Protein AF-A0A842X0U6-F1 (afdb_monomer)

Structure (mmCIF, N/CA/C/O backbone):
data_AF-A0A842X0U6-F1
#
_entry.id   AF-A0A842X0U6-F1
#
loop_
_atom_site.group_PDB
_atom_site.id
_atom_site.type_symbol
_atom_site.label_atom_id
_atom_site.label_alt_id
_atom_site.label_comp_id
_atom_site.label_asym_id
_atom_site.label_entity_id
_atom_site.label_seq_id
_atom_site.pdbx_PDB_ins_code
_atom_site.Cartn_x
_atom_site.Cartn_y
_atom_site.Cartn_z
_atom_site.occupancy
_atom_site.B_iso_or_equiv
_atom_site.auth_seq_id
_atom_site.auth_comp_id
_atom_site.auth_asym_id
_atom_site.auth_atom_id
_atom_site.pdbx_PDB_model_num
ATOM 1 N N . MET A 1 1 ? -15.654 -22.726 39.087 1.00 33.59 1 MET A N 1
ATOM 2 C CA . MET A 1 1 ? -15.211 -23.021 37.707 1.00 33.59 1 MET A CA 1
ATOM 3 C C . MET A 1 1 ? -15.674 -21.869 36.835 1.00 33.59 1 MET A C 1
ATOM 5 O O . MET A 1 1 ? -16.868 -21.740 36.616 1.00 33.59 1 MET A O 1
ATOM 9 N N . MET A 1 2 ? -14.768 -20.963 36.471 1.00 27.78 2 MET A N 1
ATOM 10 C CA . MET A 1 2 ? -15.086 -19.744 35.723 1.00 27.78 2 MET A CA 1
ATOM 11 C C . MET A 1 2 ? -14.396 -19.851 34.365 1.00 27.78 2 MET A C 1
ATOM 13 O O . MET A 1 2 ? -13.171 -19.927 34.306 1.00 27.78 2 MET A O 1
ATOM 17 N N . TRP A 1 3 ? -15.183 -19.937 33.296 1.00 33.62 3 TRP A N 1
ATOM 18 C CA . TRP A 1 3 ? -14.689 -19.915 31.924 1.00 33.62 3 TRP A CA 1
ATOM 19 C C . TRP A 1 3 ? -14.419 -18.457 31.552 1.00 33.62 3 TRP A C 1
ATOM 21 O O . TRP A 1 3 ? -15.342 -17.647 31.518 1.00 33.62 3 TRP A O 1
ATOM 31 N N . ILE A 1 4 ? -13.154 -18.100 31.332 1.00 38.44 4 ILE A N 1
ATOM 32 C CA . ILE A 1 4 ? -12.793 -16.792 30.781 1.00 38.44 4 ILE A CA 1
ATOM 33 C C . ILE A 1 4 ? -12.798 -16.948 29.262 1.00 38.44 4 ILE A C 1
ATOM 35 O O . ILE A 1 4 ? -11.841 -17.449 28.675 1.00 38.44 4 ILE A O 1
ATOM 39 N N . GLU A 1 5 ? -13.899 -16.543 28.630 1.00 37.81 5 GLU A N 1
AT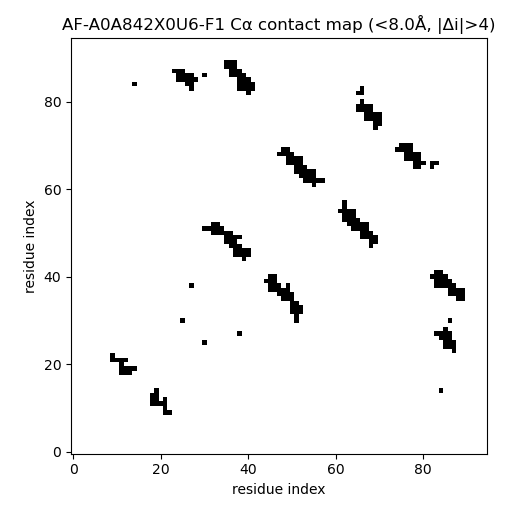OM 40 C CA . GLU A 1 5 ? -13.954 -16.345 27.184 1.00 37.81 5 GLU A CA 1
ATOM 41 C C . GLU A 1 5 ? -12.955 -15.248 26.798 1.00 37.81 5 GLU A C 1
ATOM 43 O O . GLU A 1 5 ? -13.118 -14.067 27.121 1.00 37.81 5 GLU A O 1
ATOM 48 N N . GLY A 1 6 ? -11.887 -15.646 26.111 1.00 32.84 6 GLY A N 1
ATOM 49 C CA . GLY A 1 6 ? -10.909 -14.737 25.531 1.00 32.84 6 GLY A CA 1
ATOM 50 C C . GLY A 1 6 ? -11.523 -13.932 24.389 1.00 32.84 6 GLY A C 1
ATOM 51 O O . GLY A 1 6 ? -11.329 -14.256 23.222 1.00 32.84 6 GLY A O 1
ATOM 52 N N . ARG A 1 7 ? -12.236 -12.843 24.707 1.00 39.41 7 ARG A N 1
ATOM 53 C CA . ARG A 1 7 ? -12.478 -11.758 23.749 1.00 39.41 7 ARG A CA 1
ATOM 54 C C . ARG A 1 7 ? -11.118 -11.195 23.355 1.00 39.41 7 ARG A C 1
ATOM 56 O O . ARG A 1 7 ? -10.487 -10.494 24.147 1.00 39.41 7 ARG A O 1
ATOM 63 N N . ILE A 1 8 ? -10.683 -11.503 22.135 1.00 44.38 8 ILE A N 1
ATOM 64 C CA . ILE A 1 8 ? -9.558 -10.853 21.461 1.00 44.38 8 ILE A CA 1
ATOM 65 C C . ILE A 1 8 ? -9.785 -9.344 21.595 1.00 44.38 8 ILE A C 1
ATOM 67 O O . ILE A 1 8 ? -10.685 -8.776 20.973 1.00 44.38 8 ILE A O 1
ATOM 71 N N . ARG A 1 9 ? -9.032 -8.695 22.490 1.00 41.91 9 ARG A N 1
ATOM 72 C CA . ARG A 1 9 ? -9.084 -7.243 22.649 1.00 41.91 9 ARG A CA 1
ATOM 73 C C . ARG A 1 9 ? -8.600 -6.667 21.328 1.00 41.91 9 ARG A C 1
ATOM 75 O O . ARG A 1 9 ? -7.436 -6.845 20.980 1.00 41.91 9 ARG A O 1
ATOM 82 N N . LYS A 1 10 ? -9.514 -6.049 20.578 1.00 45.78 10 LYS A N 1
ATOM 83 C CA . LYS A 1 10 ? -9.235 -5.331 19.334 1.00 45.78 10 LYS A CA 1
ATOM 84 C C . LYS A 1 10 ? -8.174 -4.276 19.650 1.00 45.78 10 LYS A C 1
ATOM 86 O O . LYS A 1 10 ? -8.482 -3.270 20.281 1.00 45.78 10 LYS A O 1
ATOM 91 N N . HIS A 1 11 ? -6.918 -4.564 19.324 1.00 39.75 11 HIS A N 1
ATOM 92 C CA . HIS A 1 11 ? -5.823 -3.637 19.566 1.00 39.75 11 HIS A CA 1
ATOM 93 C C . HIS A 1 11 ? -5.982 -2.482 18.579 1.00 39.75 11 HIS A C 1
ATOM 95 O O . HIS A 1 11 ? -5.771 -2.638 17.380 1.00 39.75 11 HIS A O 1
ATOM 101 N N . THR A 1 12 ? -6.403 -1.331 19.092 1.00 44.41 12 THR A N 1
ATOM 102 C CA . THR A 1 12 ? -6.283 -0.034 18.430 1.00 44.41 12 THR A CA 1
ATOM 103 C C . THR A 1 12 ? -4.799 0.224 18.218 1.00 44.41 12 THR A C 1
ATOM 105 O O . THR A 1 12 ? -4.060 0.414 19.180 1.00 44.41 12 THR A O 1
ATOM 108 N N . ILE A 1 13 ? -4.345 0.187 16.967 1.00 48.69 13 ILE A N 1
ATOM 109 C CA . ILE A 1 13 ? -3.013 0.668 16.610 1.00 48.69 13 ILE A CA 1
ATOM 110 C C . ILE A 1 13 ? -3.187 2.150 16.279 1.00 48.69 13 ILE A C 1
ATOM 112 O O . ILE A 1 13 ? -3.855 2.458 15.291 1.00 48.69 13 ILE A O 1
ATOM 116 N N . PRO A 1 14 ? -2.661 3.075 17.099 1.00 44.69 14 PRO A N 1
ATOM 117 C CA . PRO A 1 14 ? -2.662 4.481 16.740 1.00 44.69 14 PRO A CA 1
ATOM 118 C C . PRO A 1 14 ? -1.746 4.669 15.528 1.00 44.69 14 PRO A C 1
ATOM 120 O O . PRO A 1 14 ? -0.550 4.386 15.590 1.00 44.69 14 PRO A O 1
ATOM 123 N N . ILE A 1 15 ? -2.322 5.138 14.426 1.00 53.12 15 ILE A N 1
ATOM 124 C CA . ILE A 1 15 ? -1.590 5.706 13.294 1.00 53.12 15 ILE A CA 1
ATOM 125 C C . ILE A 1 15 ? -1.863 7.213 13.371 1.00 53.12 15 ILE A C 1
ATOM 127 O O . ILE A 1 15 ? -3.021 7.625 13.354 1.00 53.12 15 ILE A O 1
ATOM 131 N N . ASP A 1 16 ? -0.812 8.016 13.559 1.00 47.97 16 ASP A N 1
ATOM 132 C CA . ASP A 1 16 ? -0.844 9.490 13.562 1.00 47.97 16 ASP A CA 1
ATOM 133 C C . ASP A 1 16 ? -1.889 10.151 14.492 1.00 47.97 16 ASP A C 1
ATOM 135 O O . ASP A 1 16 ? -2.521 11.145 14.147 1.00 47.97 16 ASP A O 1
ATOM 139 N N . GLY A 1 17 ? -2.081 9.620 15.705 1.00 47.66 17 GLY A N 1
ATOM 140 C CA . GLY A 1 17 ? -2.908 10.270 16.734 1.00 47.66 17 GLY A CA 1
ATOM 141 C C . GLY A 1 17 ? -4.428 10.175 16.530 1.00 47.66 17 GLY A C 1
ATOM 142 O O . GLY A 1 17 ? -5.174 10.690 17.363 1.00 47.66 17 GLY A O 1
ATOM 143 N N . GLN A 1 18 ? -4.906 9.479 15.494 1.00 43.88 18 GLN A N 1
ATOM 144 C CA . GLN A 1 18 ? -6.324 9.147 15.325 1.00 43.88 18 GLN A CA 1
ATOM 145 C C . GLN A 1 18 ? -6.639 7.738 15.848 1.00 43.88 18 GLN A C 1
ATOM 147 O O . GLN A 1 18 ? -5.924 6.766 15.597 1.00 43.88 18 GLN A O 1
ATOM 152 N N . LEU A 1 19 ? -7.729 7.630 16.614 1.00 43.75 19 LEU A N 1
ATOM 153 C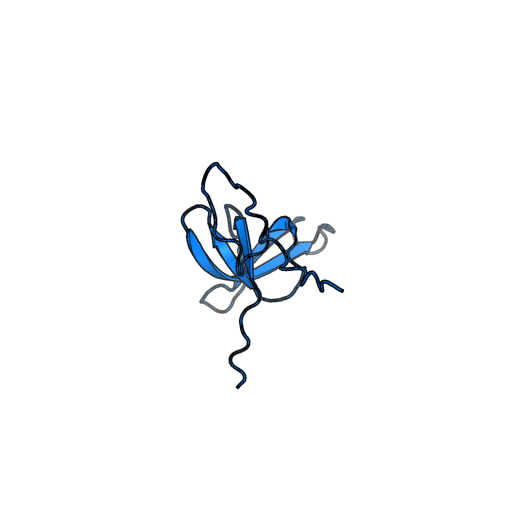 CA . LEU A 1 19 ? -8.284 6.364 17.095 1.00 43.75 19 LEU A CA 1
ATOM 154 C C . LEU A 1 19 ? -9.039 5.679 15.947 1.00 43.75 19 LEU A C 1
ATOM 156 O O . LEU A 1 19 ? -10.174 6.037 15.645 1.00 43.75 19 LEU A O 1
ATOM 160 N N . TRP A 1 20 ? -8.411 4.685 15.319 1.00 52.62 20 TRP A N 1
ATOM 161 C CA . TRP A 1 20 ? -9.020 3.888 14.249 1.00 52.62 20 TRP A CA 1
ATOM 162 C C . TRP A 1 20 ? -9.737 2.651 14.808 1.00 52.62 20 TRP A C 1
ATOM 164 O O . TRP A 1 20 ? -9.189 1.921 15.636 1.00 52.62 20 TRP A O 1
ATOM 174 N N . PHE A 1 21 ? -10.974 2.395 14.364 1.00 52.59 21 PHE A N 1
ATOM 175 C CA . PHE A 1 21 ? -11.798 1.295 14.877 1.00 52.59 21 PHE A CA 1
ATOM 176 C C . PHE A 1 21 ? -11.305 -0.082 14.362 1.00 52.59 21 PHE A C 1
ATOM 178 O O . PHE A 1 21 ? -11.477 -0.398 13.183 1.00 52.59 21 PHE A O 1
ATOM 185 N N . PRO A 1 22 ? -10.759 -0.966 15.223 1.00 49.62 22 PRO A N 1
ATOM 186 C CA . PRO A 1 22 ? -9.977 -2.147 14.831 1.00 49.62 22 PRO A CA 1
ATOM 187 C C . PRO A 1 22 ? -10.830 -3.406 14.610 1.00 49.62 22 PRO A C 1
ATOM 189 O O . PRO A 1 22 ? -10.470 -4.509 15.012 1.00 49.62 22 PRO A O 1
ATOM 192 N N . GLY A 1 23 ? -12.025 -3.263 14.041 1.00 55.75 23 GLY A N 1
ATOM 193 C CA . GLY A 1 23 ? -12.892 -4.423 13.825 1.00 55.75 23 GLY A CA 1
ATOM 194 C C . GLY A 1 23 ? -12.472 -5.299 12.645 1.00 55.75 23 GLY A C 1
ATOM 195 O O . GLY A 1 23 ? -12.602 -6.514 12.737 1.00 55.75 23 GLY A O 1
ATOM 196 N N . TRP A 1 24 ? -12.010 -4.673 11.558 1.00 71.12 24 TRP A N 1
ATOM 197 C CA . TRP A 1 24 ? -11.964 -5.313 10.235 1.00 71.12 24 TRP A CA 1
ATOM 198 C C . TRP A 1 24 ? -10.730 -4.961 9.392 1.00 71.12 24 TRP A C 1
ATOM 200 O O . TRP A 1 24 ? -10.459 -5.657 8.420 1.00 71.12 24 TRP A O 1
ATOM 210 N N . TRP A 1 25 ? -9.978 -3.916 9.755 1.00 82.75 25 TRP A N 1
ATOM 211 C CA . TRP A 1 25 ? -8.808 -3.454 9.004 1.00 82.75 25 TRP A CA 1
ATOM 212 C C . TRP A 1 25 ? -7.507 -3.879 9.693 1.00 82.75 25 TRP A C 1
ATOM 214 O O . TRP A 1 25 ? -7.339 -3.714 10.902 1.00 82.75 25 TRP A O 1
ATOM 224 N N . ILE A 1 26 ? -6.583 -4.424 8.912 1.00 85.62 26 ILE A N 1
ATOM 225 C CA . ILE A 1 26 ? -5.280 -4.946 9.320 1.00 85.62 26 ILE A CA 1
ATOM 226 C C . ILE A 1 26 ? -4.202 -3.955 8.845 1.00 85.62 26 ILE A C 1
ATOM 228 O O . ILE A 1 26 ? -4.315 -3.439 7.738 1.00 85.62 26 ILE A O 1
ATOM 232 N N . PRO A 1 27 ? -3.140 -3.663 9.620 1.00 87.38 27 PRO A N 1
ATOM 233 C CA . PRO A 1 27 ? -2.065 -2.770 9.180 1.00 87.38 27 PRO A CA 1
ATOM 234 C C . PRO A 1 27 ? -1.497 -3.142 7.809 1.00 87.38 27 PRO A C 1
ATOM 236 O O . PRO A 1 27 ? -1.210 -4.317 7.567 1.00 87.38 27 PRO A O 1
ATOM 239 N N . ILE A 1 28 ? -1.261 -2.144 6.947 1.00 88.81 28 ILE A N 1
ATOM 240 C CA . ILE A 1 28 ? -0.838 -2.373 5.554 1.00 88.81 28 ILE A CA 1
ATOM 241 C C . ILE A 1 28 ? 0.430 -3.227 5.441 1.00 88.81 28 ILE A C 1
ATOM 243 O O . ILE A 1 28 ? 0.537 -4.098 4.586 1.00 88.81 28 ILE A O 1
ATOM 247 N N . ARG A 1 29 ? 1.366 -3.051 6.378 1.00 84.31 29 ARG A N 1
ATOM 248 C CA . ARG A 1 29 ? 2.635 -3.791 6.443 1.00 84.31 29 ARG A CA 1
ATOM 249 C C . ARG A 1 29 ? 2.484 -5.301 6.674 1.00 84.31 29 ARG A C 1
ATOM 251 O O . ARG A 1 29 ? 3.469 -6.018 6.582 1.00 84.31 29 ARG A O 1
ATOM 258 N N . LEU A 1 30 ? 1.295 -5.763 7.068 1.00 88.38 30 LEU A N 1
ATOM 259 C CA . LEU A 1 30 ? 0.987 -7.177 7.315 1.00 88.38 30 LEU A CA 1
ATOM 260 C C . LEU A 1 30 ? 0.205 -7.813 6.164 1.00 88.38 30 LEU A C 1
ATOM 262 O O . LEU A 1 30 ? -0.271 -8.940 6.295 1.00 88.38 30 LEU A O 1
ATOM 266 N N . ALA A 1 31 ? -0.014 -7.077 5.080 1.00 87.00 31 ALA A N 1
ATOM 267 C CA . ALA A 1 31 ? -0.784 -7.581 3.970 1.00 87.00 31 ALA A CA 1
ATOM 268 C C . ALA A 1 31 ? -0.017 -8.654 3.183 1.00 87.00 31 ALA A C 1
ATOM 270 O O . ALA A 1 31 ? 1.203 -8.557 3.030 1.00 87.00 31 ALA A O 1
ATOM 271 N N . PRO A 1 32 ? -0.718 -9.680 2.677 1.00 85.31 32 PRO A N 1
ATOM 272 C CA . PRO A 1 32 ? -0.107 -10.688 1.824 1.00 85.31 32 PRO A C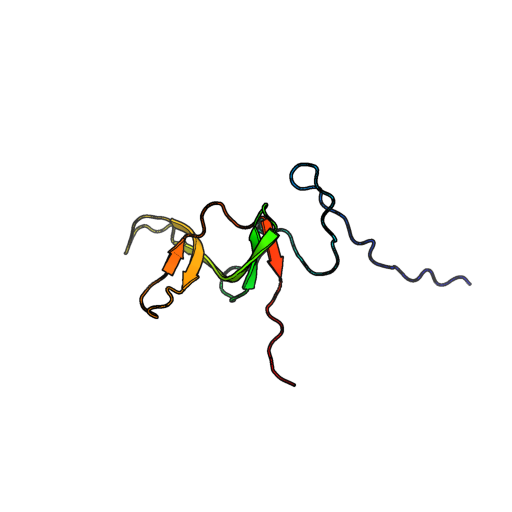A 1
ATOM 273 C C . PRO A 1 32 ? 0.271 -10.110 0.454 1.00 85.31 32 PRO A C 1
ATOM 275 O O . PRO A 1 32 ? -0.411 -9.236 -0.081 1.00 85.31 32 PRO A O 1
ATOM 278 N N . VAL A 1 33 ? 1.322 -10.666 -0.146 1.00 83.88 33 VAL A N 1
ATOM 279 C CA . VAL A 1 33 ? 1.657 -10.443 -1.560 1.00 83.88 33 VAL A CA 1
ATOM 280 C C . VAL A 1 33 ? 0.694 -11.242 -2.435 1.00 83.88 33 VAL A C 1
ATOM 282 O O . VAL A 1 33 ? 0.445 -12.415 -2.149 1.00 83.88 33 VAL A O 1
ATOM 285 N N . GLY A 1 34 ? 0.166 -10.628 -3.496 1.00 76.81 34 GLY A N 1
ATOM 286 C CA . GLY A 1 34 ? -0.622 -11.320 -4.522 1.00 76.81 34 GLY A CA 1
ATOM 287 C C . GLY A 1 34 ? -2.133 -11.046 -4.546 1.00 76.81 34 GLY A C 1
ATOM 288 O O . GLY A 1 34 ? -2.619 -10.649 -5.602 1.00 76.81 34 GLY A O 1
ATOM 289 N N . PRO A 1 35 ? -2.919 -11.268 -3.473 1.00 84.50 35 PRO A N 1
ATOM 290 C CA . PRO A 1 35 ? -4.373 -11.167 -3.573 1.00 84.50 35 PRO A CA 1
ATOM 291 C C . PRO A 1 35 ? -4.840 -9.716 -3.716 1.00 84.50 35 PRO A C 1
ATOM 293 O O . PRO A 1 35 ? -4.193 -8.791 -3.225 1.00 84.50 35 PRO A O 1
ATOM 296 N N . HIS A 1 36 ? -6.014 -9.547 -4.327 1.00 87.50 36 HIS A N 1
ATOM 297 C CA . HIS A 1 36 ? -6.718 -8.271 -4.375 1.00 87.50 36 HIS A CA 1
ATOM 298 C C . HIS A 1 36 ? -7.382 -7.984 -3.023 1.00 87.50 36 HIS A C 1
ATOM 300 O O . HIS A 1 36 ? -8.104 -8.816 -2.467 1.00 87.50 36 HIS A O 1
ATOM 306 N N . LEU A 1 37 ? -7.120 -6.797 -2.494 1.00 91.50 37 LEU A N 1
ATOM 307 C CA . LEU A 1 37 ? -7.524 -6.322 -1.179 1.00 91.50 37 LEU A CA 1
ATOM 308 C C . LEU A 1 37 ? -8.271 -4.995 -1.315 1.00 91.50 37 LEU A C 1
ATOM 310 O O . LEU A 1 37 ? -8.200 -4.316 -2.341 1.00 91.50 37 LEU A O 1
ATOM 314 N N . GLU A 1 38 ? -8.954 -4.604 -0.248 1.00 92.81 38 GLU A N 1
ATOM 315 C CA . GLU A 1 38 ? -9.350 -3.212 -0.044 1.00 92.81 38 GLU A CA 1
ATOM 316 C C . GLU A 1 38 ? -8.312 -2.544 0.852 1.00 92.81 38 GLU A C 1
ATOM 318 O O . GLU A 1 38 ? -7.857 -3.150 1.827 1.00 92.81 38 GLU A O 1
ATOM 323 N N . GLY A 1 39 ? -7.944 -1.307 0.531 1.00 91.06 39 GLY A N 1
ATOM 324 C CA . GLY A 1 39 ? -7.087 -0.446 1.341 1.00 91.06 39 GLY A CA 1
ATOM 325 C C . GLY A 1 39 ? -7.826 0.777 1.851 1.00 91.06 39 GLY A C 1
ATOM 326 O O . GLY A 1 39 ? -8.837 1.171 1.279 1.00 91.06 39 GLY A O 1
ATOM 327 N N . ILE A 1 40 ? -7.301 1.401 2.900 1.00 90.06 40 ILE A N 1
ATOM 328 C CA . ILE A 1 40 ? -7.787 2.693 3.391 1.00 90.06 40 ILE A CA 1
ATOM 329 C C . ILE A 1 40 ? -6.628 3.681 3.524 1.00 90.06 40 ILE A C 1
ATOM 331 O O . ILE A 1 40 ? -5.549 3.307 3.992 1.00 90.06 40 ILE A O 1
ATOM 335 N N . THR A 1 41 ? -6.823 4.922 3.080 1.00 89.12 41 THR A N 1
ATOM 336 C CA . THR A 1 41 ? -5.832 6.005 3.203 1.00 89.12 41 THR A CA 1
ATOM 337 C C . THR A 1 41 ? -5.860 6.645 4.595 1.00 89.12 41 THR A C 1
ATOM 339 O O . THR A 1 41 ? -6.711 6.321 5.426 1.00 89.12 41 THR A O 1
ATOM 342 N N . LYS A 1 42 ? -4.927 7.568 4.871 1.00 82.38 42 LYS A N 1
ATOM 343 C CA . LYS A 1 42 ? -4.932 8.350 6.124 1.00 82.38 42 LYS A CA 1
ATOM 344 C C . LYS A 1 42 ? -6.153 9.263 6.225 1.00 82.38 42 LYS A C 1
ATOM 346 O O . LYS A 1 42 ? -6.602 9.572 7.321 1.00 82.38 42 LYS A O 1
ATOM 351 N N . GLU A 1 43 ? -6.681 9.671 5.081 1.00 81.75 43 GLU A N 1
ATOM 352 C CA . GLU A 1 43 ? -7.833 10.551 4.926 1.00 81.75 43 GLU A CA 1
ATOM 353 C C . GLU A 1 43 ? -9.164 9.790 5.051 1.00 81.75 43 GLU A C 1
ATOM 355 O O . GLU A 1 43 ? -10.217 10.409 5.180 1.00 81.75 43 GLU A O 1
ATOM 360 N N . GLY A 1 44 ? -9.119 8.452 5.067 1.00 80.81 44 GLY A N 1
ATOM 361 C CA . GLY A 1 44 ? -10.292 7.585 5.176 1.00 80.81 44 GLY A CA 1
ATOM 362 C C . GLY A 1 44 ? -10.882 7.136 3.837 1.00 80.81 44 GLY A C 1
ATOM 363 O O . GLY A 1 44 ? -11.907 6.455 3.840 1.00 80.81 44 GLY A O 1
ATOM 364 N N . ASP A 1 45 ? -10.243 7.462 2.710 1.00 87.00 45 ASP A N 1
ATOM 365 C CA . ASP A 1 45 ? -10.678 7.003 1.392 1.00 87.00 45 ASP A CA 1
ATOM 366 C C . ASP 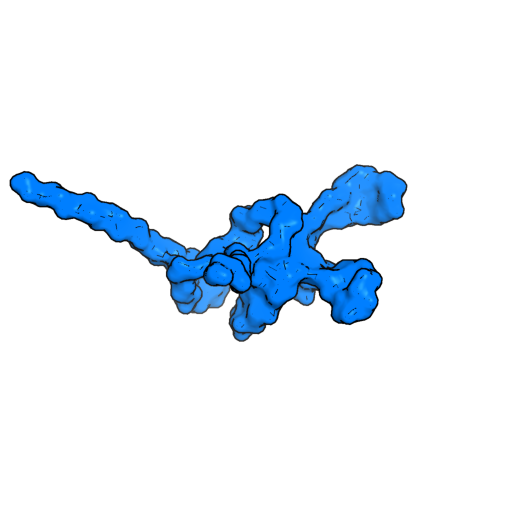A 1 45 ? -10.408 5.505 1.228 1.00 87.00 45 ASP A C 1
ATOM 368 O O . ASP A 1 45 ? -9.309 5.019 1.515 1.00 87.00 45 ASP A O 1
ATOM 372 N N . VAL A 1 46 ? -11.409 4.770 0.735 1.00 89.62 46 VAL A N 1
ATOM 373 C CA . VAL A 1 46 ? -11.280 3.343 0.425 1.00 89.62 46 VAL A CA 1
ATOM 374 C C . VAL A 1 46 ? -10.751 3.171 -0.994 1.00 89.62 4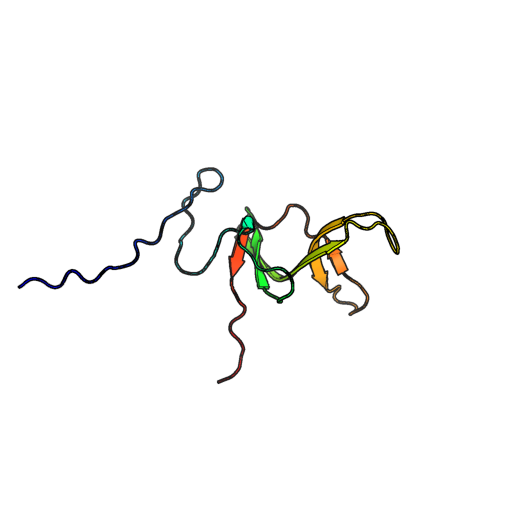6 VAL A C 1
ATOM 376 O O . VAL A 1 46 ? -11.248 3.769 -1.949 1.00 89.62 46 VAL A O 1
ATOM 379 N N . ILE A 1 47 ? -9.732 2.328 -1.126 1.00 90.69 47 ILE A N 1
ATOM 380 C CA . ILE A 1 47 ? -9.155 1.912 -2.397 1.00 90.69 47 ILE A CA 1
ATOM 381 C C . ILE A 1 47 ? -9.522 0.452 -2.619 1.00 90.69 47 ILE A C 1
ATOM 383 O O . ILE A 1 47 ? -8.959 -0.444 -1.988 1.00 90.69 47 ILE A O 1
ATOM 387 N N . ASP A 1 48 ? -10.445 0.218 -3.541 1.00 90.69 48 ASP A N 1
ATOM 388 C CA . ASP A 1 48 ? -10.786 -1.126 -3.984 1.00 90.69 48 ASP A CA 1
ATOM 389 C C . ASP A 1 48 ? -9.703 -1.724 -4.882 1.00 90.69 48 ASP A C 1
ATOM 391 O O . ASP A 1 48 ? -9.065 -1.032 -5.679 1.00 90.69 48 ASP A O 1
ATOM 395 N N . ASP A 1 49 ? -9.584 -3.048 -4.814 1.00 91.31 49 ASP A N 1
ATOM 396 C CA . ASP A 1 49 ? -8.840 -3.859 -5.779 1.00 91.31 49 ASP A CA 1
ATOM 397 C C . ASP A 1 49 ? -7.333 -3.577 -5.843 1.00 91.31 49 ASP A C 1
ATOM 399 O O . ASP A 1 49 ? -6.713 -3.607 -6.907 1.00 91.31 49 ASP A O 1
ATOM 403 N N . MET A 1 50 ? -6.728 -3.313 -4.687 1.00 93.19 50 MET A N 1
ATOM 404 C CA . MET A 1 50 ? -5.286 -3.126 -4.583 1.00 93.19 50 MET A CA 1
ATOM 405 C C . MET A 1 50 ? -4.552 -4.442 -4.315 1.00 93.19 50 MET A C 1
ATOM 407 O O . MET A 1 50 ? -5.097 -5.346 -3.690 1.00 93.19 50 MET A O 1
ATOM 411 N N . HIS A 1 51 ? -3.285 -4.533 -4.695 1.00 93.62 51 HIS A N 1
ATOM 412 C CA . HIS A 1 51 ? -2.404 -5.635 -4.312 1.00 93.62 51 HIS A CA 1
ATOM 413 C C . HIS A 1 51 ? -0.978 -5.122 -4.104 1.00 93.62 51 HIS A C 1
ATOM 415 O O . HIS A 1 51 ? -0.582 -4.096 -4.661 1.00 93.62 51 HIS A O 1
ATOM 421 N N . PHE A 1 52 ? -0.207 -5.835 -3.287 1.00 92.25 52 PHE A N 1
ATOM 422 C CA . PHE A 1 52 ? 1.223 -5.586 -3.170 1.00 92.25 52 PHE A CA 1
ATOM 423 C C . PHE A 1 52 ? 1.963 -6.381 -4.238 1.00 92.25 52 PHE A C 1
ATOM 425 O O . PHE A 1 52 ? 1.722 -7.584 -4.389 1.00 92.25 52 PHE A O 1
ATOM 432 N N . ALA A 1 53 ? 2.882 -5.720 -4.933 1.00 91.25 53 ALA A N 1
ATOM 433 C CA . ALA A 1 53 ? 3.768 -6.343 -5.901 1.00 91.25 53 ALA A CA 1
ATOM 434 C C . ALA A 1 53 ? 5.201 -5.846 -5.698 1.00 91.25 53 ALA A C 1
ATOM 436 O O . ALA A 1 53 ? 5.438 -4.695 -5.325 1.00 91.25 53 ALA A O 1
ATOM 437 N N . GLN A 1 54 ? 6.156 -6.736 -5.951 1.00 91.25 54 GLN A N 1
ATOM 438 C CA . GLN A 1 54 ? 7.568 -6.397 -5.971 1.00 91.25 54 GLN A CA 1
ATOM 439 C C . GLN A 1 54 ? 8.275 -7.181 -7.069 1.00 91.25 54 GLN A C 1
ATOM 441 O O . GLN A 1 54 ? 8.023 -8.374 -7.245 1.00 91.25 54 GLN A O 1
ATOM 446 N N . ASP A 1 55 ? 9.203 -6.516 -7.735 1.00 90.44 55 ASP A N 1
ATOM 447 C CA . ASP A 1 55 ? 10.225 -7.131 -8.565 1.00 90.44 55 ASP A CA 1
ATOM 448 C C . ASP A 1 55 ? 11.522 -6.382 -8.287 1.00 90.44 55 ASP A C 1
ATOM 450 O O . ASP A 1 55 ? 11.650 -5.202 -8.601 1.00 90.44 55 ASP A O 1
ATOM 454 N N . LEU A 1 56 ? 12.464 -7.053 -7.630 1.00 93.12 56 LEU A N 1
ATOM 455 C CA . LEU A 1 56 ? 13.763 -6.475 -7.287 1.00 93.12 56 LEU A CA 1
ATOM 456 C C . LEU A 1 56 ? 14.875 -6.939 -8.233 1.00 93.12 56 LEU A C 1
ATOM 458 O O . LEU A 1 56 ? 16.024 -6.549 -8.041 1.00 93.12 56 LEU A O 1
ATOM 462 N N . SER A 1 57 ? 14.548 -7.779 -9.222 1.00 93.44 57 SER A N 1
ATOM 463 C CA . SER A 1 57 ? 15.522 -8.325 -10.171 1.00 93.44 57 SER A CA 1
ATOM 464 C C . SER A 1 57 ? 16.052 -7.247 -11.113 1.00 93.44 57 SER A C 1
ATOM 466 O O . SER A 1 57 ? 17.241 -7.216 -11.424 1.00 93.44 57 SER A O 1
ATOM 468 N N . GLY A 1 58 ? 15.176 -6.329 -11.529 1.00 86.31 58 GLY A N 1
ATOM 469 C CA . GLY A 1 58 ? 15.510 -5.316 -12.519 1.00 86.31 58 GLY A CA 1
ATOM 470 C C . GLY A 1 58 ? 15.613 -5.849 -13.954 1.00 86.31 58 GLY A C 1
ATOM 471 O O . GLY A 1 58 ? 16.105 -5.120 -14.811 1.00 86.31 58 GLY A O 1
ATOM 472 N N . GLU A 1 59 ? 15.225 -7.105 -14.219 1.00 87.62 59 GLU A N 1
ATOM 473 C CA . GLU A 1 59 ? 15.479 -7.768 -15.509 1.00 87.62 59 GLU A CA 1
ATOM 474 C C . GLU A 1 59 ? 14.586 -7.239 -16.639 1.00 87.62 59 GLU A C 1
ATOM 476 O O . GLU A 1 59 ? 15.080 -6.932 -17.723 1.00 87.62 59 GLU A O 1
ATOM 481 N N . GLU A 1 60 ? 13.281 -7.098 -16.391 1.00 87.12 60 GLU A N 1
ATOM 482 C CA . GLU A 1 60 ? 12.314 -6.632 -17.400 1.00 87.12 60 GLU A CA 1
ATOM 483 C C . GLU A 1 60 ? 11.949 -5.147 -17.243 1.00 87.12 60 GLU A C 1
ATOM 485 O O . GLU A 1 60 ? 11.534 -4.488 -18.199 1.00 87.12 60 GLU A O 1
ATOM 490 N N . GLN A 1 61 ? 12.106 -4.605 -16.036 1.00 87.62 61 GLN A N 1
ATOM 491 C CA . GLN A 1 61 ? 11.764 -3.230 -15.676 1.00 87.62 61 GLN A CA 1
ATOM 492 C C . GLN A 1 61 ? 12.581 -2.779 -14.459 1.00 87.62 61 GLN A C 1
ATOM 494 O O . GLN A 1 61 ? 13.090 -3.635 -13.737 1.00 87.62 61 GLN A O 1
ATOM 499 N N . PRO A 1 62 ? 12.716 -1.463 -14.195 1.00 91.69 62 PRO A N 1
ATOM 500 C CA . PRO A 1 62 ? 13.392 -0.984 -12.995 1.00 91.69 62 PRO A CA 1
ATOM 501 C C . PRO A 1 62 ? 12.837 -1.644 -11.722 1.00 91.69 62 PRO A C 1
ATOM 503 O O . PRO A 1 62 ? 11.617 -1.795 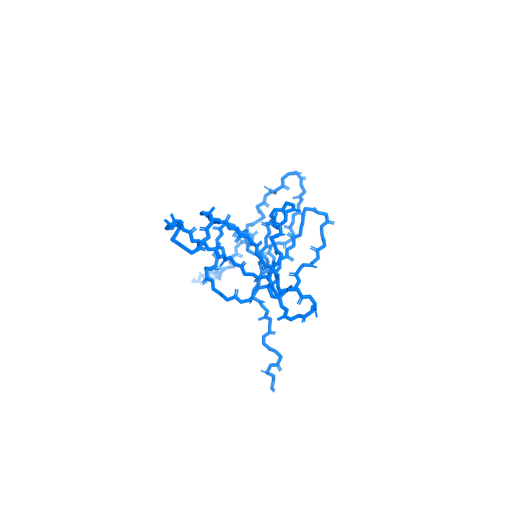-11.619 1.00 91.69 62 PRO A O 1
ATOM 506 N N . PRO A 1 63 ? 13.700 -2.001 -10.750 1.00 93.56 63 PRO A N 1
ATOM 507 C CA . PRO A 1 63 ? 13.260 -2.590 -9.494 1.00 93.56 63 PRO A CA 1
ATOM 508 C C . PRO A 1 63 ? 12.157 -1.771 -8.818 1.00 93.56 63 PRO A C 1
ATOM 510 O O . PRO A 1 63 ? 12.296 -0.556 -8.657 1.00 93.56 63 PRO A O 1
ATOM 513 N N . PHE A 1 64 ? 11.088 -2.433 -8.381 1.00 91.25 64 PHE A N 1
ATOM 514 C CA . PHE A 1 64 ? 9.965 -1.799 -7.695 1.00 91.25 64 PHE A CA 1
ATOM 515 C C . PHE A 1 64 ? 9.447 -2.653 -6.536 1.00 91.25 64 PHE A C 1
ATOM 517 O O . PHE A 1 64 ? 9.594 -3.876 -6.497 1.00 91.25 64 PHE A O 1
ATOM 524 N N . SER A 1 65 ? 8.817 -1.988 -5.572 1.00 92.19 65 SER A N 1
ATOM 525 C CA . SER A 1 65 ? 8.142 -2.616 -4.441 1.00 92.19 65 SER A CA 1
ATOM 526 C C . SER A 1 65 ? 7.087 -1.646 -3.930 1.00 92.19 65 SER A C 1
ATOM 528 O O . SER A 1 65 ? 7.427 -0.552 -3.480 1.00 92.19 65 SER A O 1
ATOM 530 N N . GLY A 1 66 ? 5.811 -2.006 -4.042 1.00 93.00 66 GLY A N 1
ATOM 531 C CA . GLY A 1 66 ? 4.747 -1.048 -3.775 1.00 93.00 66 GLY A CA 1
ATOM 532 C C . GLY A 1 66 ? 3.342 -1.627 -3.827 1.00 93.00 66 GLY A C 1
ATOM 533 O O . GLY A 1 66 ? 3.122 -2.819 -4.053 1.00 93.00 66 GLY A O 1
ATOM 534 N N . TRP A 1 67 ? 2.384 -0.738 -3.588 1.00 94.44 67 TRP A N 1
ATOM 535 C CA . TRP A 1 67 ? 0.956 -1.017 -3.667 1.00 94.44 67 TRP A CA 1
ATOM 536 C C . TRP A 1 67 ? 0.426 -0.577 -5.016 1.00 94.44 67 TRP A C 1
ATOM 538 O O . TRP A 1 67 ? 0.688 0.542 -5.436 1.00 94.44 67 TRP A O 1
ATOM 548 N N . PHE A 1 68 ? -0.349 -1.429 -5.674 1.00 94.44 68 PHE A N 1
ATOM 549 C CA . PHE A 1 68 ? -0.823 -1.177 -7.026 1.00 94.44 68 PHE A CA 1
ATOM 550 C C . PHE A 1 68 ? -2.318 -1.429 -7.142 1.00 94.44 68 PHE A C 1
ATOM 552 O O . PHE A 1 68 ? -2.857 -2.321 -6.492 1.00 94.44 68 PHE A O 1
ATOM 559 N N . ARG A 1 69 ? -2.983 -0.669 -8.014 1.00 93.69 69 ARG A N 1
ATOM 560 C CA . ARG A 1 69 ? -4.364 -0.923 -8.454 1.00 93.69 69 ARG A CA 1
ATOM 561 C C . ARG A 1 69 ? -4.436 -0.998 -9.978 1.00 93.69 69 ARG A C 1
ATOM 563 O O . ARG A 1 69 ? -3.677 -0.283 -10.645 1.00 93.69 69 ARG A O 1
ATOM 570 N N . PRO A 1 70 ? -5.330 -1.816 -10.555 1.00 91.31 70 PRO A N 1
ATOM 571 C CA . PRO A 1 70 ? -5.499 -1.864 -11.999 1.00 91.31 70 PRO A CA 1
ATOM 572 C C . PRO A 1 70 ? -5.990 -0.520 -12.537 1.00 91.31 70 PRO A C 1
ATOM 574 O O . PRO A 1 70 ? -6.782 0.192 -11.910 1.00 91.31 70 PRO A O 1
ATOM 577 N N . MET A 1 71 ? -5.526 -0.163 -13.733 1.00 90.69 71 MET A N 1
ATOM 578 C CA . MET A 1 71 ? -6.088 0.982 -14.441 1.00 90.69 71 MET A CA 1
ATOM 579 C C . MET A 1 71 ? -7.535 0.686 -14.842 1.00 90.69 71 MET A C 1
ATOM 581 O O . MET A 1 71 ? -7.847 -0.412 -15.297 1.00 90.69 71 MET A O 1
ATOM 585 N N . ARG A 1 72 ? -8.411 1.699 -14.795 1.00 85.62 72 ARG A N 1
ATOM 586 C CA . ARG A 1 72 ? -9.799 1.574 -15.292 1.00 85.62 72 ARG A CA 1
ATOM 587 C C . ARG A 1 72 ? -9.880 1.160 -16.767 1.00 85.62 72 ARG A C 1
ATOM 589 O O . ARG A 1 72 ? -10.891 0.622 -17.195 1.00 85.62 72 ARG A O 1
ATOM 596 N N . SER A 1 73 ? -8.823 1.411 -17.540 1.00 89.06 73 SER A N 1
ATOM 597 C CA . SER A 1 73 ? -8.690 0.987 -18.939 1.00 89.06 73 SER A CA 1
ATOM 598 C C . SER A 1 73 ? -8.464 -0.522 -19.113 1.00 89.06 73 SER A C 1
ATOM 600 O O . SER A 1 73 ? -8.457 -0.992 -20.249 1.00 89.06 73 SER A O 1
ATOM 602 N N . GLY A 1 74 ? -8.202 -1.259 -18.026 1.00 84.94 74 GLY A N 1
ATOM 603 C CA . GLY A 1 74 ? -7.802 -2.667 -18.048 1.00 84.94 74 GLY A CA 1
ATOM 604 C C . GLY A 1 74 ? -6.376 -2.907 -18.552 1.00 84.94 74 GLY A C 1
ATOM 605 O O . GLY A 1 74 ? -5.967 -4.053 -18.709 1.00 84.94 74 GLY A O 1
ATOM 606 N N . ARG A 1 75 ? -5.609 -1.847 -18.835 1.00 87.94 75 ARG A N 1
ATOM 607 C CA . ARG A 1 75 ? -4.246 -1.944 -19.368 1.00 87.94 75 ARG A CA 1
ATOM 608 C C . ARG A 1 75 ? -3.249 -1.354 -18.382 1.00 87.94 75 ARG A C 1
ATOM 610 O O . ARG A 1 75 ? -3.055 -0.144 -18.359 1.00 87.94 75 ARG A O 1
ATOM 617 N N . GLY A 1 76 ? -2.617 -2.232 -17.607 1.00 89.25 76 GLY A N 1
ATOM 618 C CA . GLY A 1 76 ? -1.564 -1.891 -16.653 1.00 89.25 76 GLY A CA 1
ATOM 619 C C . GLY A 1 76 ? -2.075 -1.554 -15.253 1.00 89.25 76 GLY A C 1
ATOM 620 O O . GLY A 1 76 ? -3.246 -1.758 -14.918 1.00 89.25 76 GLY A O 1
ATOM 621 N N . PHE A 1 77 ? -1.170 -1.013 -14.444 1.00 91.38 77 PHE A N 1
ATOM 622 C CA . PHE A 1 77 ? -1.387 -0.721 -13.032 1.00 91.38 77 PHE A CA 1
ATOM 623 C C . PHE A 1 77 ? -0.870 0.675 -12.681 1.00 91.38 77 PHE A C 1
ATOM 625 O O . PHE A 1 77 ? 0.065 1.171 -13.308 1.00 91.38 77 PHE A O 1
ATOM 632 N N . PHE A 1 78 ? -1.478 1.302 -11.674 1.00 92.06 78 PHE A N 1
ATOM 633 C CA . PHE A 1 78 ? -0.947 2.505 -11.038 1.00 92.06 78 PHE A CA 1
ATOM 634 C C . PHE A 1 78 ? -0.428 2.165 -9.652 1.00 92.06 78 PHE A C 1
ATOM 636 O O . PHE A 1 78 ? -1.143 1.530 -8.873 1.00 92.06 78 PHE A O 1
ATOM 643 N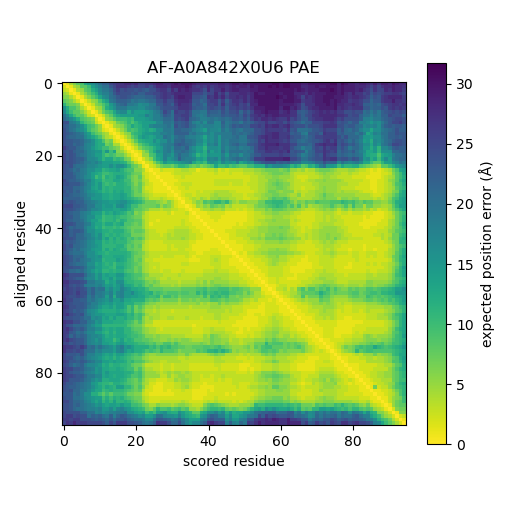 N . GLU A 1 79 ? 0.774 2.645 -9.345 1.00 94.19 79 GLU A N 1
ATOM 644 C CA . GLU A 1 79 ? 1.262 2.685 -7.973 1.00 94.19 79 GLU A CA 1
ATOM 645 C C . GLU A 1 79 ? 0.366 3.607 -7.133 1.00 94.19 79 GLU A C 1
ATOM 647 O O . GLU A 1 79 ? -0.061 4.681 -7.569 1.00 94.19 79 GLU A O 1
ATOM 652 N N . ILE A 1 80 ? 0.047 3.159 -5.927 1.00 92.88 80 ILE A N 1
ATOM 653 C CA . ILE A 1 80 ? -0.733 3.884 -4.939 1.00 92.88 80 ILE A CA 1
ATOM 654 C C . ILE A 1 80 ? 0.256 4.634 -4.051 1.00 92.88 80 ILE A C 1
ATOM 656 O O . ILE A 1 80 ? 0.914 4.035 -3.201 1.00 92.88 80 ILE A O 1
ATOM 660 N N . PHE A 1 81 ? 0.333 5.952 -4.243 1.00 88.12 81 PHE A N 1
ATOM 661 C CA . PHE A 1 81 ? 1.166 6.833 -3.435 1.00 88.12 81 PHE A CA 1
ATOM 662 C C . PHE A 1 81 ? 0.357 8.030 -2.897 1.00 88.12 81 PHE A C 1
ATOM 664 O O . PHE A 1 81 ? -0.293 8.714 -3.693 1.00 88.12 81 PHE A O 1
ATOM 671 N N . PRO A 1 82 ? 0.409 8.322 -1.581 1.00 87.94 82 PRO A N 1
ATOM 672 C CA . PRO A 1 82 ? 1.092 7.546 -0.539 1.00 87.94 82 PRO A CA 1
ATOM 673 C C . PRO A 1 82 ? 0.441 6.170 -0.313 1.00 87.94 82 PRO A C 1
ATOM 675 O O . PRO A 1 82 ? -0.746 5.986 -0.581 1.00 87.94 82 PRO A O 1
ATOM 678 N N . SER A 1 83 ? 1.218 5.205 0.192 1.00 88.69 83 SER A N 1
ATOM 679 C CA . SER A 1 83 ? 0.709 3.864 0.506 1.00 88.69 83 SER A CA 1
ATOM 680 C C . SER A 1 83 ? -0.481 3.930 1.477 1.00 88.69 83 SER A C 1
ATOM 682 O O . SER A 1 83 ? -0.442 4.716 2.432 1.00 88.69 83 SER A O 1
ATOM 684 N N . PRO A 1 84 ? -1.509 3.080 1.294 1.00 90.12 84 PRO A N 1
ATOM 685 C CA . PRO A 1 84 ? -2.628 2.993 2.226 1.00 90.12 84 PRO A CA 1
ATOM 686 C C . PRO A 1 84 ? -2.134 2.548 3.604 1.00 90.12 84 PRO A C 1
ATOM 688 O O . PRO A 1 84 ? -1.076 1.940 3.729 1.00 90.12 84 P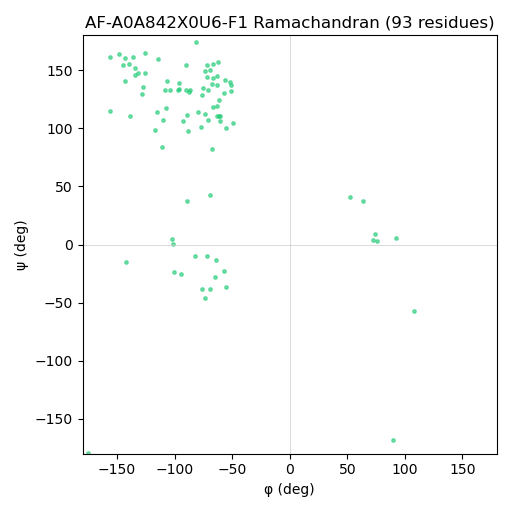RO A O 1
ATOM 691 N N . VAL A 1 85 ? -2.881 2.850 4.662 1.00 89.12 85 VAL A N 1
ATOM 692 C CA . VAL A 1 85 ? -2.445 2.600 6.047 1.00 89.12 85 VAL A CA 1
ATOM 693 C C . VAL A 1 85 ? -2.928 1.272 6.612 1.00 89.12 85 VAL A C 1
ATOM 695 O O . VAL A 1 85 ? -2.277 0.689 7.486 1.00 89.12 85 VAL A O 1
ATOM 698 N N . ALA A 1 86 ? -4.032 0.747 6.087 1.00 90.38 86 ALA A N 1
ATOM 699 C CA . ALA A 1 86 ? -4.569 -0.549 6.467 1.00 90.38 86 ALA A CA 1
ATOM 700 C C . ALA A 1 86 ? -5.279 -1.225 5.289 1.00 90.38 86 ALA A C 1
ATOM 702 O O . ALA A 1 86 ? -5.587 -0.582 4.287 1.00 90.38 86 ALA A O 1
ATOM 703 N N . TRP A 1 87 ? -5.516 -2.527 5.420 1.00 90.75 87 TRP A N 1
ATOM 704 C CA . TRP A 1 87 ? -6.153 -3.371 4.419 1.00 90.75 87 TRP A CA 1
ATOM 705 C C . TRP A 1 87 ? -7.194 -4.305 5.031 1.00 90.75 87 TRP A C 1
ATOM 707 O O . TRP A 1 87 ? -7.161 -4.596 6.226 1.00 90.75 87 TRP A O 1
ATOM 717 N N . ARG A 1 88 ? -8.084 -4.833 4.198 1.00 89.38 88 ARG A N 1
ATOM 718 C CA . ARG A 1 88 ? -8.923 -5.991 4.525 1.00 89.38 88 ARG A CA 1
ATOM 719 C C . ARG A 1 88 ? -9.105 -6.874 3.294 1.00 89.38 88 ARG A C 1
ATOM 721 O O . ARG A 1 88 ? -8.859 -6.442 2.167 1.00 89.38 88 ARG A O 1
ATOM 728 N N . LYS A 1 89 ? -9.493 -8.134 3.507 1.00 86.50 89 LYS A N 1
ATOM 729 C CA . LYS A 1 89 ? -9.918 -8.995 2.395 1.00 86.50 89 LYS A CA 1
ATOM 730 C C . LYS A 1 89 ? -11.225 -8.440 1.842 1.00 86.50 89 LYS A C 1
ATOM 732 O O . LYS A 1 89 ? -12.101 -8.120 2.642 1.00 86.50 89 LYS A O 1
ATOM 737 N N . LYS A 1 90 ? -11.366 -8.404 0.515 1.00 78.62 90 LYS A N 1
ATOM 738 C CA . LYS A 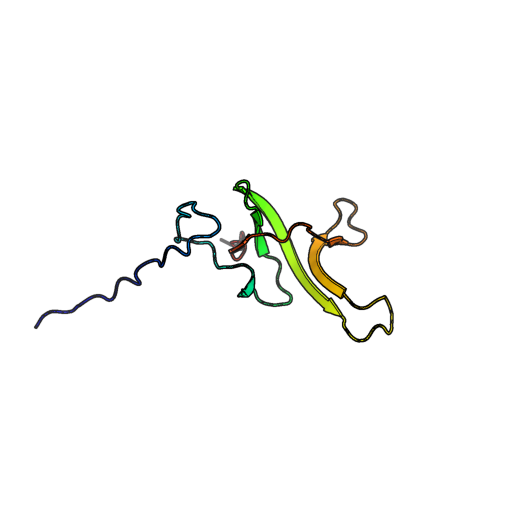1 90 ? -12.692 -8.276 -0.092 1.00 78.62 90 LYS A CA 1
ATOM 739 C C . LYS A 1 90 ? -13.552 -9.431 0.411 1.00 78.62 90 LYS A C 1
ATOM 741 O O . LYS A 1 90 ? -13.112 -10.585 0.395 1.00 78.62 90 LYS A O 1
ATOM 746 N N . GLU A 1 91 ? -14.752 -9.126 0.882 1.00 68.38 91 GLU A N 1
ATOM 747 C CA . GLU A 1 91 ? -15.771 -10.157 1.028 1.00 68.38 91 GLU A CA 1
ATOM 748 C C . GLU A 1 91 ? -16.061 -10.668 -0.385 1.00 68.38 91 GLU A C 1
ATOM 750 O O . GLU A 1 91 ? -16.404 -9.893 -1.276 1.00 68.38 91 GLU A O 1
ATOM 755 N N . ASN A 1 92 ? -15.823 -11.955 -0.636 1.00 56.28 92 ASN A N 1
ATOM 756 C CA . ASN A 1 92 ? -16.260 -12.546 -1.892 1.00 56.28 92 ASN A CA 1
ATOM 757 C C . ASN A 1 92 ? -17.789 -12.410 -1.929 1.00 56.28 92 ASN A C 1
ATOM 759 O O . ASN A 1 92 ? -18.446 -12.910 -1.016 1.00 56.28 92 ASN A O 1
ATOM 763 N N . GLU A 1 93 ? -18.355 -11.790 -2.966 1.00 51.06 93 GLU A N 1
ATOM 764 C CA . GLU A 1 93 ? -19.808 -11.742 -3.223 1.00 51.06 93 GLU A CA 1
ATOM 765 C C . GLU A 1 93 ? -20.375 -13.122 -3.629 1.00 51.06 93 GLU A C 1
ATOM 767 O O . GLU A 1 93 ? -21.180 -13.236 -4.545 1.00 51.06 93 GLU A O 1
ATOM 772 N N . ASN A 1 94 ? -19.953 -14.196 -2.959 1.00 39.28 94 ASN A N 1
ATOM 773 C CA . ASN A 1 94 ? -20.486 -15.539 -3.148 1.00 39.28 94 ASN A CA 1
ATOM 774 C C . ASN A 1 94 ? -21.261 -15.947 -1.892 1.00 39.28 94 ASN A C 1
ATOM 776 O O . ASN A 1 94 ? -20.716 -16.602 -0.998 1.00 39.28 94 ASN A O 1
ATOM 780 N N . GLY A 1 95 ? -22.524 -15.519 -1.846 1.00 37.72 95 GLY A N 1
ATOM 781 C CA . GLY A 1 95 ? -23.602 -16.281 -1.217 1.00 37.72 95 GLY A CA 1
ATOM 782 C C . GLY A 1 95 ? -24.134 -17.324 -2.191 1.00 37.72 95 GLY A C 1
ATOM 783 O O . GLY A 1 95 ? -24.188 -17.007 -3.400 1.00 37.72 95 GLY A O 1
#

pLDDT: mean 75.74, std 20.89, range [27.78, 94.44]

Mean predicted aligned error: 10.69 Å

Radius of gyration: 16.84 Å; Cα contacts (8 Å, |Δi|>4): 143; chains: 1; bounding box: 39×34×57 Å

Solvent-accessible surface area (backbone atoms only — not comparable to full-atom values): 6065 Å² total; per-residue (Å²): 141,81,86,80,78,81,72,77,74,65,69,62,66,72,60,92,88,45,90,52,82,46,83,69,57,42,57,41,92,72,59,67,76,67,57,64,22,32,32,28,39,93,87,65,52,74,40,75,56,25,29,41,52,69,46,80,79,45,82,91,48,80,57,45,72,50,39,30,28,66,34,94,83,74,70,62,68,41,77,46,80,78,68,48,57,24,28,32,76,61,79,74,94,74,128

Sequence (95 aa):
MMWIEGRIRKHTIPIDGQLWFPGWWIPIRLAPVGPHLEGITKEGDVIDDMHFAQDLSGEEQPPFSGWFRPMRSGRGFFEIFPSPVAWRKKENENG

Secondary structure (DSSP, 8-state):
--------------BTTB---TTS-EEGGGPPBSS-EEEE-TT--EEEEEEEEEE-S-SSSS-EEEEEEE-TTSSSEEE-SSPPSEEEEPPP---

Foldseek 3Di:
DDDDDPPPPQDQDDDPNDRDDRPFWAFPVPDDADDFWWFAAPVGDIDGGKGWDFDQPCPPHHTDTAIWHADPVNPDIDGDPPHGGIIGHPDPPDD